Protein AF-A0A357NBY5-F1 (afdb_monomer)

Radius of gyration: 15.68 Å; Cα contacts (8 Å, |Δi|>4): 213; chains: 1; bounding box: 34×28×45 Å

Mean predicted aligned error: 6.15 Å

pLDDT: mean 88.9, std 12.58, range [49.78, 98.25]

Secondary structure (DSSP, 8-state):
----EEEEEEE-STTEEEEEEEESGGGBEEEEEEEEEE---HHHHSS----EEEEEEEE-SS-EEEEEEEEEETTEEEEEEEETTTEEEEEEEE--

Structure (mmCIF, N/CA/C/O backbone):
data_AF-A0A357NBY5-F1
#
_entry.id   AF-A0A357NBY5-F1
#
loop_
_atom_site.group_PDB
_atom_site.id
_atom_site.type_symbol
_atom_site.label_atom_id
_atom_site.label_alt_id
_atom_site.label_comp_id
_atom_site.label_asym_id
_atom_site.label_entity_id
_atom_site.label_seq_id
_atom_site.pdbx_PDB_ins_code
_atom_site.Cartn_x
_atom_site.Cartn_y
_atom_site.Cartn_z
_atom_site.occupancy
_atom_site.B_iso_or_equiv
_atom_site.auth_seq_id
_atom_site.auth_comp_id
_atom_site.auth_asym_id
_atom_site.auth_atom_id
_atom_site.pdbx_PDB_model_num
ATOM 1 N N . GLN A 1 1 ? -8.233 -11.924 21.507 1.00 66.12 1 GLN A N 1
ATOM 2 C CA . GLN A 1 1 ? -9.611 -11.649 21.043 1.00 66.12 1 GLN A CA 1
ATOM 3 C C . GLN A 1 1 ? -9.727 -12.107 19.594 1.00 66.12 1 GLN A C 1
ATOM 5 O O . GLN A 1 1 ? -8.696 -12.198 18.936 1.00 66.12 1 GLN A O 1
ATOM 10 N N . ARG A 1 2 ? -10.920 -12.487 19.127 1.00 82.94 2 ARG A N 1
ATOM 11 C CA . ARG A 1 2 ? -11.170 -12.836 17.719 1.00 82.94 2 ARG A CA 1
ATOM 12 C C . ARG A 1 2 ? -11.899 -11.667 17.070 1.00 82.94 2 ARG A C 1
ATOM 14 O O . ARG A 1 2 ? -12.825 -11.167 17.697 1.00 82.94 2 ARG A O 1
ATOM 21 N N . SER A 1 3 ? -11.489 -11.302 15.861 1.00 87.44 3 SER A N 1
ATOM 22 C CA . SER A 1 3 ? -12.165 -10.293 15.046 1.00 87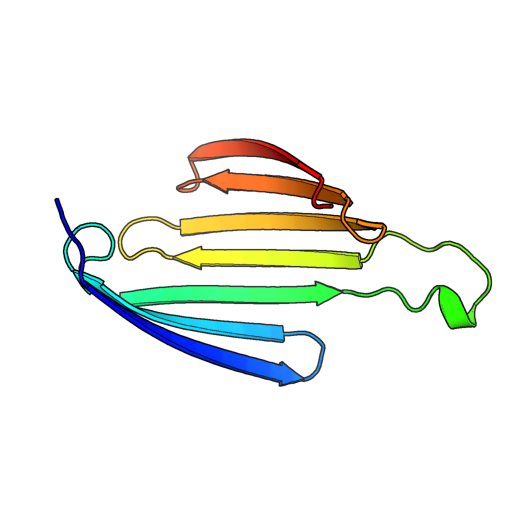.44 3 SER A CA 1
ATOM 23 C C . SER A 1 3 ? -12.781 -10.953 13.814 1.00 87.44 3 SER A C 1
ATOM 25 O O . SER A 1 3 ? -12.176 -11.864 13.238 1.00 87.44 3 SER A O 1
ATOM 27 N N . ALA A 1 4 ? -13.957 -10.499 13.407 1.00 91.75 4 ALA A N 1
ATOM 28 C CA . ALA A 1 4 ? -14.603 -10.816 12.147 1.00 91.75 4 ALA A CA 1
ATOM 29 C C . ALA A 1 4 ? -14.530 -9.605 11.211 1.00 91.75 4 ALA A C 1
ATOM 31 O O . ALA A 1 4 ? -14.680 -8.460 11.631 1.00 91.75 4 ALA A O 1
ATOM 32 N N . TYR A 1 5 ? -14.298 -9.858 9.926 1.00 93.19 5 TYR A N 1
ATOM 33 C CA . TYR A 1 5 ? -14.273 -8.812 8.912 1.00 93.19 5 TYR A CA 1
ATOM 34 C C . TYR A 1 5 ? -14.647 -9.374 7.542 1.00 93.19 5 TYR A C 1
ATOM 36 O O . TYR A 1 5 ? -14.511 -10.572 7.279 1.00 93.19 5 TYR A O 1
ATOM 44 N N . ILE A 1 6 ? -15.091 -8.493 6.652 1.00 95.62 6 ILE A N 1
ATOM 45 C CA . ILE A 1 6 ? -15.278 -8.775 5.230 1.00 95.62 6 ILE A CA 1
ATOM 46 C C . ILE A 1 6 ? -14.521 -7.734 4.414 1.00 95.62 6 ILE A C 1
ATOM 48 O O . ILE A 1 6 ? -14.526 -6.553 4.751 1.00 95.62 6 ILE A O 1
ATOM 52 N N . VAL A 1 7 ? -13.858 -8.177 3.344 1.00 95.88 7 VAL A N 1
ATOM 53 C CA . VAL A 1 7 ? -13.054 -7.319 2.465 1.00 95.88 7 VAL A CA 1
ATOM 54 C C . VAL A 1 7 ? -13.447 -7.559 1.018 1.00 95.88 7 VAL A C 1
ATOM 56 O O . VAL A 1 7 ? -13.494 -8.695 0.546 1.00 95.88 7 VAL A O 1
ATOM 59 N N . GLY A 1 8 ? -13.697 -6.467 0.305 1.00 97.44 8 GLY A N 1
ATOM 60 C CA . GLY A 1 8 ? -13.751 -6.419 -1.145 1.00 97.44 8 GLY A CA 1
ATOM 61 C C . GLY A 1 8 ? -12.438 -5.885 -1.706 1.00 97.44 8 GLY A C 1
ATOM 62 O O . GLY A 1 8 ? -11.776 -5.035 -1.113 1.00 97.44 8 GLY A O 1
ATOM 63 N N . SER A 1 9 ? -12.027 -6.389 -2.866 1.00 97.75 9 SER A N 1
ATOM 64 C CA . SER A 1 9 ? -10.841 -5.894 -3.566 1.00 97.75 9 SER A CA 1
ATOM 65 C C . SER A 1 9 ? -11.113 -5.813 -5.056 1.00 97.75 9 SER A C 1
ATOM 67 O O . SER A 1 9 ? -11.711 -6.720 -5.635 1.00 97.75 9 SER A O 1
ATOM 69 N N . LYS A 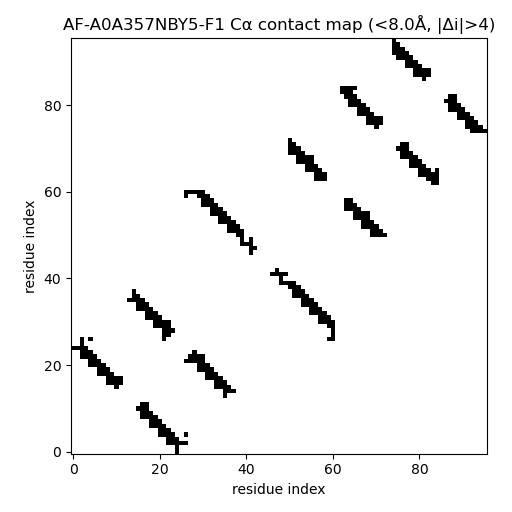1 10 ? -10.674 -4.726 -5.689 1.00 97.56 10 LYS A N 1
ATOM 70 C CA . LYS A 1 10 ? -10.883 -4.507 -7.119 1.00 97.56 10 LYS A CA 1
ATOM 71 C C . LYS A 1 10 ? -9.622 -3.971 -7.773 1.00 97.56 10 LYS A C 1
ATOM 73 O O . LYS A 1 10 ? -9.087 -2.942 -7.370 1.00 97.56 10 LYS A O 1
ATOM 78 N N . ALA A 1 11 ? -9.174 -4.671 -8.811 1.00 97.25 11 ALA A N 1
ATOM 79 C CA . ALA A 1 11 ? -8.159 -4.156 -9.713 1.00 97.25 11 ALA A CA 1
ATOM 80 C C . ALA A 1 11 ? -8.793 -3.131 -10.662 1.00 97.25 11 ALA A C 1
ATOM 82 O O . ALA A 1 11 ? -9.881 -3.347 -11.203 1.00 97.25 11 ALA A O 1
ATOM 83 N N . LEU A 1 12 ? -8.102 -2.018 -10.849 1.00 95.88 12 LEU A N 1
ATOM 84 C CA . LEU A 1 12 ? -8.455 -0.931 -11.746 1.00 95.88 12 LEU A CA 1
ATOM 85 C C . LEU A 1 12 ? -7.371 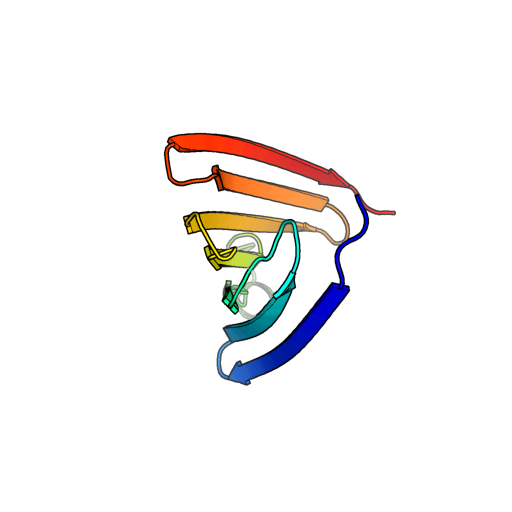-0.807 -12.835 1.00 95.88 12 LEU A C 1
ATOM 87 O O . LEU A 1 12 ? -6.285 -1.385 -12.707 1.00 95.88 12 LEU A O 1
ATOM 91 N N . PRO A 1 13 ? -7.637 -0.073 -13.928 1.00 93.56 13 PRO A N 1
ATOM 92 C CA . PRO A 1 13 ? -6.617 0.223 -14.929 1.00 93.56 13 PRO A CA 1
ATOM 93 C C . PRO A 1 13 ? -5.374 0.902 -14.330 1.00 93.56 13 PRO A C 1
ATOM 95 O O . PRO A 1 13 ? -5.413 1.463 -13.236 1.00 93.56 13 PRO A O 1
ATOM 98 N N . LEU A 1 14 ? -4.272 0.892 -15.089 1.00 89.31 14 LEU A N 1
ATOM 99 C CA . LEU A 1 14 ? -3.016 1.575 -14.737 1.00 89.31 14 LEU A CA 1
ATOM 100 C C . LEU A 1 14 ? -2.351 1.066 -13.443 1.00 89.31 14 LEU A C 1
ATOM 102 O O . LEU A 1 14 ? -1.684 1.827 -12.743 1.00 89.31 14 LEU A O 1
ATOM 106 N N . GLY A 1 15 ? -2.529 -0.221 -13.129 1.00 90.06 15 GLY A N 1
ATOM 107 C CA . GLY A 1 15 ? -1.859 -0.867 -11.996 1.00 90.06 15 GLY A CA 1
ATOM 108 C C . GLY A 1 15 ? -2.387 -0.436 -10.627 1.00 90.06 15 GLY A C 1
ATOM 109 O O . GLY A 1 15 ? -1.704 -0.649 -9.628 1.00 90.06 15 GLY A O 1
ATOM 110 N N . VAL A 1 16 ? -3.574 0.175 -10.573 1.00 96.50 16 VAL A N 1
ATOM 111 C CA . VAL A 1 16 ? -4.226 0.562 -9.319 1.00 96.50 16 VAL A CA 1
ATOM 112 C C . VAL A 1 16 ? -5.056 -0.602 -8.784 1.00 96.50 16 VAL A C 1
ATOM 114 O O . VAL A 1 16 ? -5.759 -1.279 -9.534 1.00 96.50 16 VAL A O 1
ATOM 117 N N . ARG A 1 17 ? -5.022 -0.823 -7.474 1.00 98.00 17 ARG A N 1
ATOM 118 C CA . ARG A 1 17 ? -5.912 -1.744 -6.770 1.00 98.00 17 ARG A CA 1
ATOM 119 C C . ARG A 1 17 ? -6.491 -1.044 -5.556 1.00 98.00 17 ARG A C 1
ATOM 121 O O . ARG A 1 17 ? -5.782 -0.334 -4.859 1.00 98.00 17 ARG A O 1
ATOM 128 N N . VAL A 1 18 ? -7.781 -1.240 -5.326 1.00 97.81 18 VAL A N 1
ATOM 129 C CA . VAL A 1 18 ? -8.469 -0.721 -4.145 1.00 97.81 18 VAL A CA 1
ATOM 130 C C . VAL A 1 18 ? -8.979 -1.872 -3.297 1.00 97.81 18 VAL A C 1
ATOM 132 O O . VAL A 1 18 ? -9.433 -2.894 -3.823 1.00 97.81 18 VAL A O 1
ATOM 135 N N . HIS A 1 19 ? -8.920 -1.673 -1.992 1.00 97.69 19 HIS A N 1
ATOM 136 C CA . HIS A 1 19 ? -9.377 -2.573 -0.952 1.00 97.69 19 HIS A CA 1
ATOM 137 C C . HIS A 1 19 ? -10.310 -1.786 -0.043 1.00 97.69 19 HIS A C 1
ATOM 139 O O . HIS A 1 19 ? -10.026 -0.644 0.311 1.00 97.69 19 HIS A O 1
ATOM 145 N N . TYR A 1 20 ? -11.430 -2.385 0.320 1.00 96.38 20 TYR A N 1
ATOM 146 C CA . TYR A 1 20 ? -12.360 -1.812 1.280 1.00 96.38 20 TYR A CA 1
ATOM 147 C C . TYR A 1 20 ? -12.927 -2.945 2.115 1.00 96.38 20 TYR A C 1
ATOM 149 O O . TYR A 1 20 ? -13.209 -4.028 1.599 1.00 96.38 20 TYR A O 1
ATOM 157 N N . GLY A 1 21 ? -13.083 -2.708 3.402 1.00 95.19 21 GLY A N 1
ATOM 158 C CA . GLY A 1 21 ? -13.576 -3.693 4.333 1.00 95.19 21 GLY A CA 1
ATOM 159 C C . GLY A 1 21 ? -14.341 -3.057 5.472 1.00 95.19 21 GLY A C 1
ATOM 160 O O . GLY A 1 21 ? -14.308 -1.846 5.687 1.00 95.19 21 GLY A O 1
ATOM 161 N N . LEU A 1 22 ? -15.066 -3.913 6.171 1.00 94.94 22 LEU A N 1
ATOM 162 C CA . LEU A 1 22 ? -15.692 -3.587 7.437 1.00 94.94 22 LEU A CA 1
ATOM 163 C C . LEU A 1 22 ? -15.472 -4.746 8.403 1.00 94.94 22 LEU A C 1
ATOM 165 O O . LEU A 1 22 ? -15.459 -5.911 7.983 1.00 94.94 22 LEU A O 1
ATOM 169 N N . GLY A 1 23 ? -15.283 -4.438 9.677 1.00 91.94 23 GLY A N 1
ATOM 170 C CA . GLY A 1 23 ? -15.020 -5.448 10.689 1.00 91.94 23 GLY A CA 1
ATOM 171 C C . GLY A 1 23 ? -15.335 -4.988 12.101 1.00 91.94 23 GLY A C 1
ATOM 172 O O . GLY A 1 23 ? -15.919 -3.928 12.319 1.00 91.94 23 GLY A O 1
ATOM 173 N N . ASP A 1 24 ? -14.972 -5.843 13.049 1.00 88.81 24 ASP A N 1
ATOM 174 C CA . ASP A 1 24 ? -15.038 -5.581 14.481 1.00 88.81 24 ASP A CA 1
ATOM 175 C C . ASP A 1 24 ? -13.645 -5.703 15.135 1.00 88.81 24 ASP A C 1
ATOM 177 O O . ASP A 1 24 ? -12.628 -6.027 14.499 1.00 88.81 24 ASP A O 1
ATOM 181 N N . GLY A 1 25 ? -13.589 -5.440 16.441 1.00 85.25 25 GLY A N 1
ATOM 182 C CA . GLY A 1 25 ? -12.391 -5.634 17.251 1.00 85.25 25 GLY A CA 1
ATOM 183 C C . GLY A 1 25 ? -11.257 -4.700 16.836 1.00 85.25 25 GLY A C 1
ATOM 184 O O . GLY A 1 25 ? -11.291 -3.519 17.137 1.00 85.25 25 GLY A O 1
ATOM 185 N N . ARG A 1 26 ? -10.232 -5.243 16.168 1.00 79.31 26 ARG A N 1
ATOM 186 C CA . ARG A 1 26 ? -9.100 -4.452 15.643 1.00 79.31 26 ARG A CA 1
ATOM 187 C C . ARG A 1 26 ? -9.493 -3.579 14.444 1.00 79.31 26 ARG A C 1
ATOM 189 O O . ARG A 1 26 ? -8.793 -2.625 14.154 1.00 79.31 26 ARG A O 1
ATOM 196 N N . TYR A 1 27 ? -10.553 -3.945 13.733 1.00 77.75 27 TYR A N 1
ATOM 197 C CA . TYR A 1 27 ? -11.005 -3.261 12.523 1.00 77.75 27 TYR A CA 1
ATOM 198 C C . TYR A 1 27 ? -12.371 -2.614 12.756 1.00 77.75 27 TYR A C 1
ATOM 200 O O . TYR A 1 27 ? -13.233 -2.705 11.885 1.00 77.75 27 TYR A O 1
ATOM 208 N N . ASP A 1 28 ? -12.601 -2.082 13.962 1.00 82.31 28 ASP A N 1
ATOM 209 C CA . ASP A 1 28 ? -13.905 -1.594 14.416 1.00 82.31 28 ASP A CA 1
ATOM 210 C C . ASP A 1 28 ? -14.418 -0.463 13.514 1.00 82.31 28 ASP A C 1
ATOM 212 O O . ASP A 1 28 ? -14.016 0.693 13.622 1.00 82.31 28 ASP A O 1
ATOM 216 N N . GLY A 1 29 ? -15.292 -0.819 12.570 1.00 87.69 29 GLY A N 1
ATOM 217 C CA . GLY A 1 29 ? -15.798 0.095 11.555 1.00 87.69 29 GLY A CA 1
ATOM 218 C C . GLY A 1 29 ? -15.294 -0.221 10.151 1.00 87.69 29 GLY A C 1
ATOM 219 O O . GLY A 1 29 ? -15.262 -1.377 9.725 1.00 87.69 29 GLY A O 1
ATOM 220 N N . VAL A 1 30 ? -15.018 0.832 9.378 1.00 92.44 30 VAL A N 1
ATOM 221 C CA . VAL A 1 30 ? -14.615 0.729 7.970 1.00 92.44 30 VAL A CA 1
ATOM 222 C C . VAL A 1 30 ? -13.113 0.891 7.836 1.00 92.44 30 VAL A C 1
ATOM 224 O O . VAL A 1 30 ? -12.522 1.793 8.418 1.00 92.44 30 VAL A O 1
ATOM 227 N N . PHE A 1 31 ? -12.515 0.063 6.995 1.00 94.88 31 PHE A N 1
ATOM 228 C CA . PHE A 1 31 ? -11.103 0.144 6.662 1.00 94.88 31 PHE A CA 1
ATOM 229 C C . PHE A 1 31 ? -10.907 -0.019 5.161 1.00 94.88 31 PHE A C 1
ATOM 231 O O . PHE A 1 31 ? -11.792 -0.474 4.43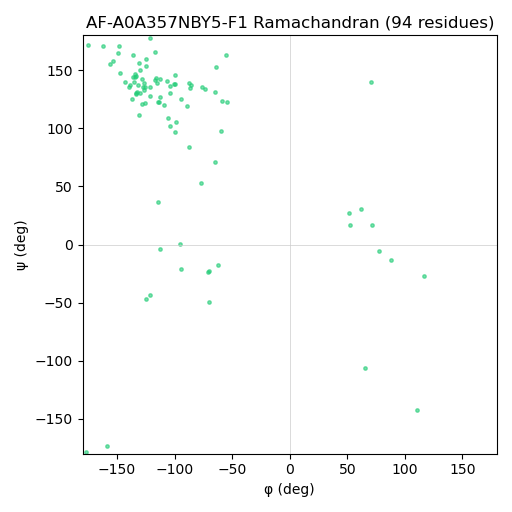0 1.00 94.88 31 PHE A O 1
ATOM 238 N N . GLY A 1 32 ? -9.744 0.362 4.662 1.00 96.69 32 GLY A N 1
ATOM 239 C CA . GLY A 1 32 ? -9.461 0.254 3.247 1.00 96.69 32 GLY A CA 1
ATOM 240 C C . GLY A 1 32 ? -8.042 0.631 2.896 1.00 96.69 32 GLY A C 1
ATOM 241 O O . GLY A 1 32 ? -7.275 1.132 3.711 1.00 96.69 32 GLY A O 1
ATOM 242 N N . GLY A 1 33 ? -7.704 0.387 1.642 1.00 97.25 33 GLY A N 1
ATOM 243 C CA . GLY A 1 33 ? -6.390 0.690 1.121 1.00 97.25 33 GLY A CA 1
ATOM 244 C C . GLY A 1 33 ? -6.409 0.882 -0.379 1.00 97.25 33 GLY A C 1
ATOM 245 O O . GLY A 1 33 ? -7.273 0.371 -1.095 1.00 97.25 33 GLY A O 1
ATOM 246 N N . ILE A 1 34 ? -5.435 1.634 -0.862 1.00 97.88 34 ILE A N 1
ATOM 247 C CA . ILE A 1 34 ? -5.158 1.787 -2.278 1.00 97.88 34 ILE A CA 1
ATOM 248 C C . ILE A 1 34 ? -3.696 1.457 -2.532 1.00 97.88 34 ILE A C 1
ATOM 250 O O . ILE A 1 34 ? -2.791 1.932 -1.849 1.00 97.88 34 ILE A O 1
ATOM 254 N N . GLU A 1 35 ? -3.480 0.652 -3.560 1.00 97.75 35 GLU A N 1
ATOM 255 C CA . GLU A 1 35 ? -2.165 0.309 -4.063 1.00 97.75 35 GLU A CA 1
ATOM 256 C C . GLU A 1 35 ? -2.028 0.814 -5.496 1.00 97.75 35 GLU A C 1
ATOM 258 O O . GLU A 1 35 ? -2.961 0.713 -6.297 1.00 97.75 35 GLU A O 1
ATOM 263 N N . LYS A 1 36 ? -0.847 1.314 -5.852 1.00 96.44 36 LYS A N 1
ATOM 264 C CA . LYS A 1 36 ? -0.491 1.630 -7.235 1.00 96.44 36 LYS A CA 1
ATOM 265 C C . LYS A 1 36 ? 0.859 1.030 -7.570 1.00 96.44 36 LYS A C 1
ATOM 267 O O . LYS A 1 36 ? 1.885 1.509 -7.088 1.00 96.44 36 LYS A O 1
ATOM 272 N N . THR A 1 37 ? 0.863 0.025 -8.436 1.00 94.44 37 THR A N 1
ATOM 273 C CA . THR A 1 37 ? 2.092 -0.583 -8.942 1.00 94.44 37 THR A CA 1
ATOM 274 C C . THR A 1 37 ? 2.563 0.132 -10.202 1.00 94.44 37 THR A C 1
ATOM 276 O O . THR A 1 37 ? 1.892 0.150 -11.233 1.00 94.44 37 THR A O 1
ATOM 279 N N . ILE A 1 38 ? 3.760 0.693 -10.116 1.00 91.88 38 ILE A N 1
ATOM 280 C CA . ILE A 1 38 ? 4.521 1.278 -11.208 1.00 91.88 38 ILE A CA 1
ATOM 281 C C . ILE A 1 38 ? 5.532 0.221 -11.639 1.00 91.88 38 ILE A C 1
ATOM 283 O O . ILE A 1 38 ? 6.506 -0.047 -10.933 1.00 91.88 38 ILE A O 1
ATOM 287 N N . ASN A 1 39 ? 5.271 -0.409 -12.782 1.00 84.56 39 ASN A N 1
ATOM 288 C CA . ASN A 1 39 ? 6.188 -1.365 -13.384 1.00 84.56 39 ASN A CA 1
ATOM 289 C C . ASN A 1 39 ? 6.895 -0.693 -14.570 1.00 84.56 39 ASN A C 1
ATOM 291 O O . ASN A 1 39 ? 6.264 -0.509 -15.616 1.00 84.56 39 ASN A O 1
ATOM 295 N N . PRO A 1 40 ? 8.151 -0.255 -14.415 1.00 71.31 40 PRO A N 1
ATOM 296 C CA . PRO A 1 40 ? 8.886 0.333 -15.521 1.00 71.31 40 PRO A CA 1
ATOM 297 C C . PRO A 1 40 ? 9.119 -0.723 -16.609 1.00 71.31 40 PRO A C 1
ATOM 299 O O . PRO A 1 40 ? 9.548 -1.847 -16.350 1.00 71.31 40 PRO A O 1
ATOM 302 N N . LEU A 1 41 ? 8.814 -0.365 -17.855 1.00 62.72 41 LEU A N 1
ATOM 303 C CA . LEU A 1 41 ? 8.945 -1.232 -19.028 1.00 62.72 41 LEU A CA 1
ATOM 304 C C . LEU A 1 41 ? 10.415 -1.355 -19.478 1.00 62.72 41 LEU A C 1
ATOM 306 O O . LEU A 1 41 ? 10.726 -1.138 -20.644 1.00 62.72 41 LEU A O 1
ATOM 310 N N . GLY A 1 42 ? 11.331 -1.720 -18.576 1.00 53.38 42 GLY A N 1
ATOM 311 C CA . GLY A 1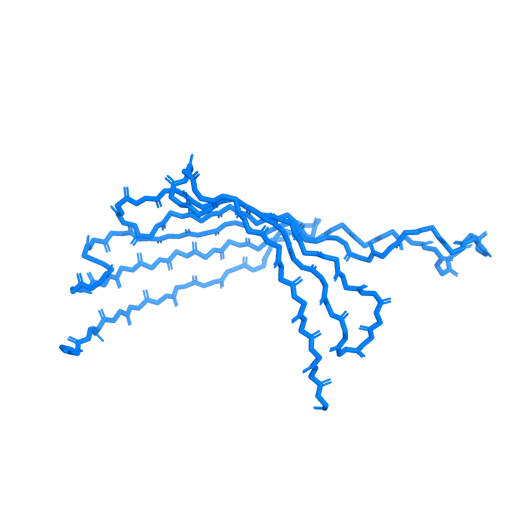 42 ? 12.749 -1.940 -18.910 1.00 53.38 42 GLY A CA 1
ATOM 312 C C . G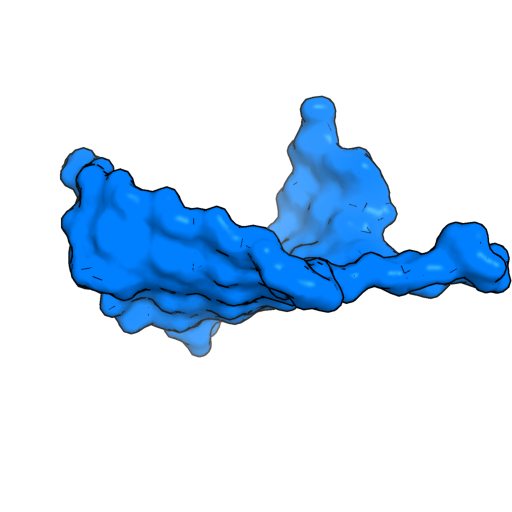LY A 1 42 ? 12.977 -3.084 -19.912 1.00 53.38 42 GLY A C 1
ATOM 313 O O . GLY A 1 42 ? 14.005 -3.142 -20.576 1.00 53.38 42 GLY A O 1
ATOM 314 N N . VAL A 1 43 ? 11.984 -3.963 -20.097 1.00 49.78 43 VAL A N 1
ATOM 315 C CA . VAL A 1 43 ? 12.039 -5.089 -21.049 1.00 49.78 43 VAL A CA 1
ATOM 316 C C . VAL A 1 43 ? 11.996 -4.628 -22.517 1.00 49.78 43 VAL A C 1
ATOM 318 O O . VAL A 1 43 ? 12.462 -5.354 -23.389 1.00 49.78 43 VAL A O 1
ATOM 321 N N . LEU A 1 44 ? 11.477 -3.428 -22.814 1.00 51.34 44 LEU A N 1
ATOM 322 C CA . LEU A 1 44 ? 11.383 -2.912 -24.191 1.00 51.34 44 LEU A CA 1
ATOM 323 C C . LEU A 1 44 ? 12.562 -2.017 -24.598 1.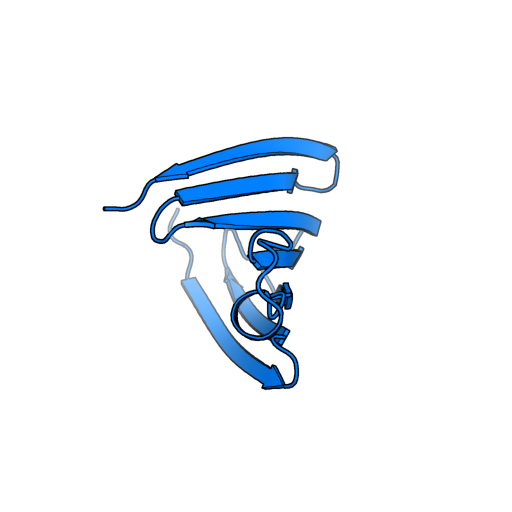00 51.34 44 LEU A C 1
ATOM 325 O O . LEU A 1 44 ? 12.793 -1.844 -25.791 1.00 51.34 44 LEU A O 1
ATOM 329 N N . THR A 1 45 ? 13.295 -1.441 -23.639 1.00 55.12 45 THR A N 1
ATOM 330 C CA . THR A 1 45 ? 14.309 -0.403 -23.909 1.00 55.12 45 THR A CA 1
ATOM 331 C C . THR A 1 45 ? 15.748 -0.835 -23.637 1.00 55.12 45 THR A C 1
ATOM 333 O O . THR A 1 45 ? 16.657 -0.067 -23.922 1.00 55.12 45 THR A O 1
ATOM 336 N N . GLY A 1 46 ? 15.983 -2.048 -23.122 1.00 51.78 46 GLY A N 1
ATOM 337 C CA . GLY A 1 46 ? 17.334 -2.605 -22.950 1.00 51.78 46 GLY A CA 1
ATOM 338 C C . GLY A 1 46 ? 18.131 -2.065 -21.755 1.00 51.78 46 GLY A C 1
ATOM 339 O O . GLY A 1 46 ? 19.186 -2.614 -21.450 1.00 51.78 46 GLY A O 1
ATOM 340 N N . ASP A 1 47 ? 17.609 -1.068 -21.039 1.00 56.62 47 ASP A N 1
ATOM 341 C CA . ASP A 1 47 ? 18.183 -0.547 -19.799 1.00 56.62 47 ASP A CA 1
ATOM 342 C C . ASP A 1 47 ? 17.383 -1.052 -18.591 1.00 56.62 47 ASP A C 1
ATOM 344 O O . ASP A 1 47 ? 16.154 -0.947 -18.554 1.00 56.62 47 ASP A O 1
ATOM 348 N N . ASN A 1 48 ? 18.090 -1.587 -17.588 1.00 53.91 48 ASN A N 1
ATOM 349 C CA . ASN A 1 48 ? 17.556 -2.029 -16.291 1.00 53.91 48 ASN A CA 1
ATOM 350 C C . ASN A 1 48 ? 17.011 -0.829 -15.490 1.00 53.91 48 ASN A C 1
ATOM 352 O O . ASN A 1 48 ? 17.599 -0.369 -14.511 1.00 53.91 48 ASN A O 1
ATOM 356 N N . ALA A 1 49 ? 15.890 -0.277 -15.934 1.00 63.69 49 ALA A N 1
ATOM 357 C CA . ALA A 1 49 ? 15.321 0.945 -15.405 1.00 63.69 49 ALA A CA 1
ATOM 358 C C . ALA A 1 49 ? 14.402 0.634 -14.216 1.00 63.69 49 ALA A C 1
ATOM 360 O O . ALA A 1 49 ? 13.196 0.566 -14.376 1.00 63.69 49 ALA A O 1
ATOM 361 N N . PHE A 1 50 ? 14.984 0.490 -13.023 1.00 74.25 50 PHE A N 1
ATOM 362 C CA . PHE A 1 50 ? 14.303 0.512 -11.716 1.00 74.25 50 PHE A CA 1
ATOM 363 C C . PHE A 1 50 ? 13.387 -0.699 -11.372 1.00 74.25 50 PHE A C 1
ATOM 365 O O . PHE A 1 50 ? 12.649 -1.199 -12.214 1.00 74.25 50 PHE A O 1
ATOM 372 N N . PRO A 1 51 ? 13.389 -1.204 -10.122 1.00 86.19 51 PRO A N 1
ATOM 373 C CA . PRO A 1 51 ? 12.470 -2.263 -9.693 1.00 86.19 51 PRO A CA 1
ATOM 374 C C . PRO A 1 51 ? 10.996 -1.840 -9.732 1.00 86.19 51 PRO A C 1
ATOM 376 O O . PRO A 1 51 ? 10.662 -0.673 -9.504 1.00 86.19 51 PRO A O 1
ATOM 379 N N . ALA A 1 52 ? 10.089 -2.806 -9.919 1.00 89.19 52 ALA A N 1
ATOM 380 C CA . ALA A 1 52 ? 8.658 -2.534 -9.821 1.00 89.19 52 ALA A CA 1
ATOM 381 C C . ALA A 1 52 ? 8.328 -1.990 -8.425 1.00 89.19 52 ALA A C 1
ATOM 383 O O . ALA A 1 52 ? 8.626 -2.621 -7.407 1.00 89.19 52 ALA A O 1
ATOM 384 N N . THR A 1 53 ? 7.714 -0.811 -8.388 1.00 93.56 53 THR A N 1
ATOM 385 C CA . THR A 1 53 ? 7.432 -0.076 -7.153 1.00 93.56 53 THR A CA 1
ATOM 386 C C . THR A 1 53 ? 5.940 -0.025 -6.920 1.00 93.56 53 THR A C 1
ATOM 388 O O . THR A 1 53 ? 5.197 0.403 -7.794 1.00 93.56 53 THR A O 1
ATOM 391 N N . THR A 1 54 ? 5.483 -0.437 -5.745 1.00 96.25 54 THR A N 1
ATOM 392 C CA . THR A 1 54 ? 4.084 -0.293 -5.340 1.00 96.25 54 THR A CA 1
ATOM 393 C C . THR A 1 54 ? 3.984 0.757 -4.253 1.00 96.25 54 THR A C 1
ATOM 395 O O . THR A 1 54 ? 4.604 0.605 -3.207 1.00 96.25 54 THR A O 1
ATOM 398 N N . LEU A 1 55 ? 3.225 1.817 -4.512 1.00 97.69 55 LEU A N 1
ATOM 399 C CA . LEU A 1 55 ? 2.832 2.789 -3.496 1.00 97.69 55 LEU A CA 1
ATOM 400 C C . LEU A 1 55 ? 1.572 2.282 -2.805 1.00 97.69 55 LEU A C 1
ATOM 402 O O . LEU A 1 55 ? 0.679 1.780 -3.487 1.00 97.69 55 LEU A O 1
ATOM 406 N N . ILE A 1 56 ? 1.519 2.401 -1.486 1.00 98.25 56 ILE A N 1
ATOM 407 C CA . ILE A 1 56 ? 0.471 1.841 -0.637 1.00 98.25 56 ILE A CA 1
ATOM 408 C C . ILE A 1 56 ? 0.013 2.941 0.318 1.00 98.25 56 ILE A C 1
ATOM 410 O O . ILE A 1 56 ? 0.841 3.610 0.936 1.00 98.25 56 ILE A O 1
ATOM 414 N N . ALA A 1 57 ? -1.295 3.131 0.428 1.00 97.94 57 ALA A N 1
ATOM 415 C CA . ALA A 1 57 ? -1.909 3.947 1.464 1.00 97.94 57 ALA A CA 1
ATOM 416 C C . ALA A 1 57 ? -3.090 3.177 2.048 1.00 97.94 57 ALA A C 1
ATOM 418 O O . ALA A 1 57 ? -3.924 2.672 1.297 1.00 97.94 57 ALA A O 1
ATOM 419 N N . GLU A 1 58 ? -3.151 3.085 3.368 1.00 96.44 58 GLU A N 1
ATOM 420 C CA . GLU A 1 58 ? -4.125 2.289 4.107 1.00 96.44 58 GLU A CA 1
ATOM 421 C C . GLU A 1 58 ? -4.701 3.107 5.262 1.00 96.44 58 GLU A C 1
ATOM 423 O O . GLU A 1 58 ? -4.023 3.942 5.858 1.00 96.44 58 GLU A O 1
ATOM 428 N N . TYR A 1 59 ? -5.965 2.851 5.563 1.00 94.00 59 TYR A N 1
ATOM 429 C CA . TYR A 1 59 ? -6.662 3.323 6.747 1.00 94.00 59 TYR A CA 1
ATOM 430 C C . TYR A 1 59 ? -7.308 2.107 7.396 1.00 94.00 59 TYR A C 1
ATOM 432 O O . TYR A 1 59 ? -8.083 1.413 6.733 1.00 94.00 59 TYR A O 1
ATOM 440 N N . ASP A 1 60 ? -6.971 1.815 8.646 1.00 88.56 60 ASP A N 1
ATOM 441 C CA . ASP A 1 60 ? -7.392 0.579 9.317 1.00 88.56 60 ASP A CA 1
ATOM 442 C C . ASP A 1 60 ? -8.663 0.717 10.170 1.00 88.56 60 ASP A C 1
ATOM 444 O O . ASP A 1 60 ? -9.140 -0.278 10.717 1.00 88.56 60 ASP A O 1
ATOM 448 N N . GLY A 1 61 ? -9.246 1.917 10.199 1.00 87.38 61 GLY A N 1
ATOM 449 C CA . GLY A 1 61 ? -10.399 2.276 11.027 1.00 87.38 61 GLY A CA 1
ATOM 450 C C . GLY A 1 61 ? -10.061 3.363 12.042 1.00 87.38 61 GLY A C 1
ATOM 451 O O . GLY A 1 61 ? -10.919 4.193 12.340 1.00 87.38 61 GLY A O 1
ATOM 452 N N . ASP A 1 62 ? -8.797 3.458 12.447 1.00 89.06 62 ASP A N 1
ATOM 453 C CA . ASP A 1 62 ? -8.331 4.425 13.441 1.00 89.06 62 ASP A CA 1
ATOM 454 C C . ASP A 1 62 ? -7.176 5.271 12.901 1.00 89.06 62 ASP A C 1
ATOM 456 O O . ASP A 1 62 ? -7.207 6.504 12.978 1.00 89.06 62 ASP A O 1
ATOM 460 N N . ASP A 1 63 ? -6.193 4.624 12.280 1.00 91.94 63 ASP A N 1
ATOM 461 C CA . ASP A 1 63 ? -4.931 5.237 11.908 1.00 91.94 63 ASP A CA 1
ATOM 462 C C . ASP A 1 63 ? -4.632 5.089 10.405 1.00 91.94 63 ASP A C 1
ATOM 464 O O . ASP A 1 63 ? -5.096 4.187 9.697 1.00 91.94 63 ASP A O 1
ATOM 468 N N . PHE A 1 64 ? -3.847 6.038 9.888 1.00 94.88 64 PHE A N 1
ATOM 469 C CA . PHE A 1 64 ? -3.393 6.041 8.500 1.00 94.88 64 PHE A CA 1
ATOM 470 C C . PHE A 1 64 ? -1.973 5.501 8.387 1.00 94.88 64 PHE A C 1
ATOM 472 O O . PHE A 1 64 ? -1.070 5.890 9.126 1.00 94.88 64 PHE A O 1
ATOM 479 N N . ASN A 1 65 ? -1.762 4.690 7.359 1.00 95.62 65 ASN A N 1
ATOM 480 C CA . ASN A 1 65 ? -0.498 4.059 7.032 1.00 95.62 65 ASN A CA 1
ATOM 481 C C . ASN A 1 65 ? -0.137 4.387 5.582 1.00 95.62 65 ASN A C 1
ATOM 483 O O . ASN A 1 65 ? -0.985 4.324 4.691 1.00 95.62 65 ASN A O 1
ATOM 487 N N . VAL A 1 66 ? 1.120 4.741 5.318 1.00 97.81 66 VAL A N 1
ATOM 488 C CA . VAL A 1 66 ? 1.614 4.930 3.944 1.00 97.81 66 VAL A CA 1
ATOM 489 C C . VAL A 1 66 ? 2.952 4.249 3.773 1.00 97.81 66 VAL A C 1
ATOM 491 O O . VAL A 1 66 ? 3.786 4.256 4.674 1.00 97.81 66 VAL A O 1
ATOM 494 N N . GLY A 1 67 ? 3.189 3.691 2.595 1.00 97.69 67 GLY A N 1
ATOM 495 C CA . GLY A 1 67 ? 4.445 3.028 2.309 1.00 97.69 67 GLY A CA 1
ATOM 496 C C . GLY A 1 67 ? 4.707 2.841 0.829 1.00 97.69 67 GLY A C 1
ATOM 497 O O . GLY A 1 67 ? 3.857 3.058 -0.036 1.00 97.69 67 GLY A O 1
ATOM 498 N N . ALA A 1 68 ? 5.926 2.418 0.543 1.00 97.38 68 ALA A N 1
ATOM 499 C CA . ALA A 1 68 ? 6.366 1.999 -0.768 1.00 97.38 68 ALA A CA 1
ATOM 500 C C . ALA A 1 68 ? 7.022 0.624 -0.660 1.00 97.38 68 ALA A C 1
ATOM 502 O O . ALA A 1 68 ? 7.738 0.332 0.295 1.00 97.38 68 ALA A O 1
ATOM 503 N N . ARG A 1 69 ? 6.797 -0.212 -1.670 1.00 96.31 69 ARG A N 1
ATOM 504 C CA . ARG A 1 69 ? 7.378 -1.547 -1.787 1.00 96.31 69 ARG A CA 1
ATOM 505 C C . ARG A 1 69 ? 8.096 -1.695 -3.118 1.00 96.31 69 ARG A C 1
ATOM 507 O O . ARG A 1 69 ? 7.469 -1.596 -4.170 1.00 96.31 69 ARG A O 1
ATOM 514 N N . LEU A 1 70 ? 9.383 -2.011 -3.069 1.00 94.69 70 LEU A N 1
ATOM 515 C CA . LEU A 1 70 ? 10.202 -2.372 -4.220 1.00 94.69 70 LEU A CA 1
ATOM 516 C C . LEU A 1 70 ? 10.230 -3.892 -4.370 1.00 94.69 70 LEU A C 1
ATOM 518 O O . LEU A 1 70 ? 10.598 -4.606 -3.440 1.00 94.69 70 LEU A O 1
ATOM 522 N N . SER A 1 71 ? 9.868 -4.392 -5.549 1.00 92.06 71 SER A N 1
ATOM 523 C CA . SER A 1 71 ? 10.026 -5.803 -5.919 1.00 92.06 71 SER A CA 1
ATOM 524 C C . SER A 1 71 ? 11.277 -5.944 -6.778 1.00 92.06 71 SER A C 1
ATOM 526 O O . SER A 1 71 ? 11.236 -5.659 -7.973 1.00 92.06 71 SER A O 1
ATOM 528 N N . LEU A 1 72 ? 12.394 -6.326 -6.152 1.00 87.50 72 LEU A N 1
ATOM 529 C CA . LEU A 1 72 ? 13.711 -6.364 -6.800 1.00 87.50 72 LEU A CA 1
ATOM 530 C C . LEU A 1 72 ? 13.792 -7.492 -7.829 1.00 87.50 72 LEU A C 1
ATOM 532 O O . LEU A 1 72 ? 14.186 -7.281 -8.971 1.00 87.50 72 LEU A O 1
ATOM 536 N N . VAL A 1 73 ? 13.391 -8.686 -7.403 1.00 83.44 73 VAL A N 1
ATOM 537 C CA . VAL A 1 73 ? 13.278 -9.903 -8.211 1.00 83.44 73 VAL A CA 1
ATOM 538 C C . VAL A 1 73 ? 12.123 -10.740 -7.663 1.00 83.44 73 VAL A C 1
ATOM 540 O O . VAL A 1 73 ? 11.582 -10.442 -6.594 1.00 83.44 73 VAL A O 1
ATOM 543 N N . SER A 1 74 ? 11.738 -11.804 -8.372 1.00 83.56 74 SER A N 1
ATOM 544 C CA . SER A 1 74 ? 10.727 -12.735 -7.863 1.00 83.56 74 SER A CA 1
ATOM 545 C C . SER A 1 74 ? 11.128 -13.250 -6.479 1.00 83.56 74 SER A C 1
ATOM 547 O O . SER A 1 74 ? 12.212 -13.800 -6.303 1.00 83.56 74 SER A O 1
ATOM 549 N N . GLY A 1 75 ? 10.257 -13.034 -5.496 1.00 87.12 75 GLY A N 1
ATOM 550 C CA . GLY A 1 75 ? 10.463 -13.471 -4.119 1.00 87.12 75 GLY A CA 1
ATOM 551 C C . GLY A 1 75 ? 11.212 -12.492 -3.211 1.00 87.12 75 GLY A C 1
ATOM 552 O O . GLY A 1 75 ? 11.118 -12.674 -2.003 1.00 87.12 75 GLY A O 1
ATOM 553 N N . VAL A 1 76 ? 11.874 -11.443 -3.723 1.00 92.62 76 VAL A N 1
ATOM 554 C CA . VAL A 1 76 ? 12.646 -10.481 -2.904 1.00 92.62 76 VAL A CA 1
ATOM 555 C C . VAL A 1 76 ? 12.021 -9.091 -2.942 1.00 92.62 76 VAL A C 1
ATOM 557 O O . VAL A 1 76 ? 11.880 -8.487 -4.011 1.00 92.62 76 VAL A O 1
ATOM 560 N N . LYS A 1 77 ? 11.681 -8.561 -1.765 1.00 95.31 77 LYS A N 1
ATOM 561 C CA . LYS A 1 77 ? 11.031 -7.255 -1.620 1.00 95.31 77 LYS A CA 1
ATOM 562 C C . LYS A 1 77 ? 11.692 -6.420 -0.525 1.00 95.31 77 LYS A C 1
ATOM 564 O O . LYS A 1 77 ? 12.103 -6.955 0.501 1.00 95.31 77 LYS A O 1
ATOM 569 N N . ILE A 1 78 ? 11.743 -5.112 -0.749 1.00 96.31 78 ILE A N 1
ATOM 570 C CA . ILE A 1 78 ? 12.044 -4.095 0.266 1.00 96.31 78 ILE A CA 1
ATOM 571 C C . ILE A 1 78 ? 10.790 -3.246 0.435 1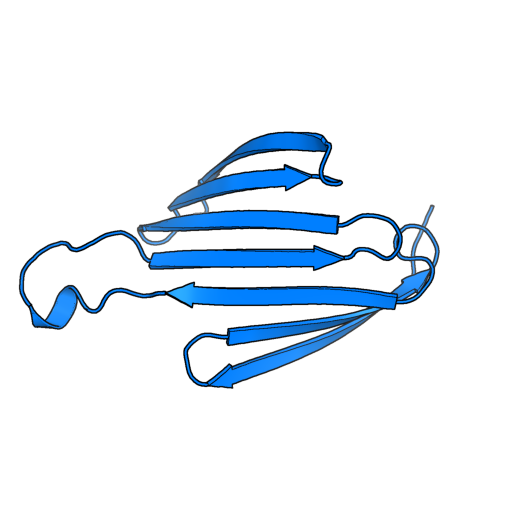.00 96.31 78 ILE A C 1
ATOM 573 O O . ILE A 1 78 ? 10.154 -2.898 -0.560 1.00 96.31 78 ILE A O 1
ATOM 577 N N . ASP A 1 79 ? 10.449 -2.892 1.663 1.00 96.50 79 ASP A N 1
ATOM 578 C CA . ASP A 1 79 ? 9.376 -1.957 1.973 1.00 96.50 79 ASP A CA 1
ATOM 579 C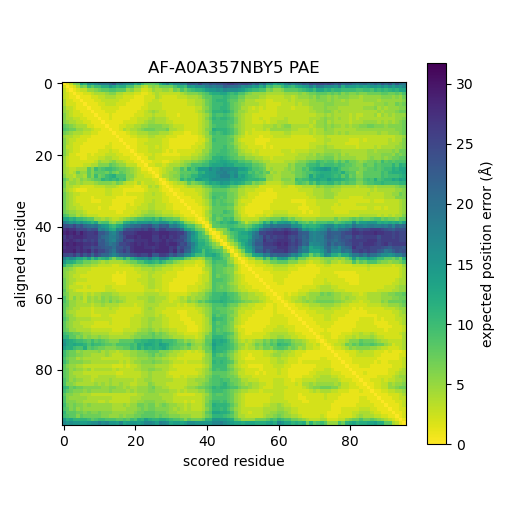 C . ASP A 1 79 ? 9.859 -0.878 2.938 1.00 96.50 79 ASP A C 1
ATOM 581 O O . ASP A 1 79 ? 10.789 -1.073 3.714 1.00 96.50 79 ASP A O 1
ATOM 585 N N . ALA A 1 80 ? 9.269 0.301 2.828 1.00 97.94 80 ALA A N 1
ATOM 586 C CA . ALA A 1 80 ? 9.480 1.391 3.761 1.00 97.94 80 ALA A CA 1
ATOM 587 C C . ALA A 1 80 ? 8.198 2.202 3.866 1.00 97.94 80 ALA A C 1
ATOM 589 O O . ALA A 1 80 ? 7.469 2.343 2.880 1.00 97.94 80 ALA A O 1
ATOM 590 N N . GLY A 1 81 ? 7.932 2.761 5.036 1.00 97.81 81 GLY A N 1
ATOM 591 C CA . GLY A 1 81 ? 6.709 3.513 5.249 1.00 97.81 81 GLY A CA 1
ATOM 592 C C . GLY A 1 81 ? 6.617 4.141 6.623 1.00 97.81 81 GLY A C 1
ATOM 593 O O . GLY A 1 81 ? 7.528 4.033 7.438 1.00 97.81 81 GLY A O 1
ATOM 594 N N . TRP A 1 82 ? 5.491 4.800 6.853 1.00 97.94 82 TRP A N 1
ATOM 595 C CA . TRP A 1 82 ? 5.084 5.307 8.151 1.00 97.94 82 TRP A CA 1
ATOM 596 C C . TRP A 1 82 ? 3.850 4.549 8.602 1.00 97.94 82 TRP A C 1
ATOM 598 O O . TRP A 1 82 ? 2.832 4.549 7.902 1.00 97.94 82 TRP A O 1
ATOM 608 N N . GLN A 1 83 ? 3.970 3.931 9.769 1.00 95.12 83 GLN A N 1
ATOM 609 C CA . GLN A 1 83 ? 2.860 3.351 10.490 1.00 95.12 83 GLN A CA 1
ATOM 610 C C . GLN A 1 83 ? 2.209 4.417 11.376 1.00 95.12 83 GLN A C 1
ATOM 612 O O . GLN A 1 83 ? 2.910 5.202 12.021 1.00 95.12 83 GLN A O 1
ATOM 617 N N . ASP A 1 84 ? 0.881 4.480 11.355 1.00 93.94 84 ASP A N 1
ATOM 618 C CA . ASP A 1 84 ? 0.052 5.398 12.150 1.00 93.94 84 ASP A CA 1
ATOM 619 C C . ASP A 1 84 ? 0.488 6.877 12.037 1.00 93.94 84 ASP A C 1
ATOM 621 O O . ASP A 1 84 ? 0.340 7.682 12.959 1.00 93.94 84 ASP A O 1
ATOM 625 N N . MET A 1 85 ? 1.106 7.223 10.896 1.00 93.31 85 MET A N 1
ATOM 626 C CA . MET A 1 85 ? 1.805 8.487 10.609 1.00 93.31 85 MET A CA 1
ATOM 627 C C . MET A 1 85 ? 2.872 8.913 11.640 1.00 93.31 85 MET A C 1
ATOM 629 O O . MET A 1 85 ? 3.293 10.071 11.647 1.00 93.31 85 MET A O 1
ATOM 633 N N . LYS A 1 86 ? 3.334 8.003 12.501 1.00 94.75 86 LYS A N 1
ATOM 634 C CA . LYS A 1 86 ? 4.257 8.297 13.611 1.00 94.75 86 LYS A CA 1
ATOM 635 C C . LYS A 1 86 ? 5.548 7.502 13.509 1.00 94.75 86 LYS A C 1
ATOM 637 O O . LYS A 1 86 ? 6.626 8.070 13.673 1.00 94.75 86 LYS A O 1
ATOM 642 N N . ASP A 1 87 ? 5.443 6.220 13.183 1.00 96.69 87 ASP A N 1
ATOM 643 C CA . ASP A 1 87 ? 6.561 5.290 13.256 1.00 96.69 87 ASP A CA 1
ATOM 644 C C . ASP A 1 87 ? 7.080 4.965 11.859 1.00 96.69 87 ASP A C 1
ATOM 646 O O . ASP A 1 87 ? 6.434 4.276 11.069 1.00 96.69 87 ASP A O 1
ATOM 650 N N . PHE A 1 88 ? 8.266 5.477 11.531 1.00 97.50 88 PHE A N 1
ATOM 651 C CA . PHE A 1 88 ? 8.940 5.111 10.291 1.00 97.50 88 PHE A CA 1
ATOM 652 C C . PHE A 1 88 ? 9.509 3.694 10.392 1.00 97.50 88 PHE A C 1
ATOM 654 O O . PHE A 1 88 ? 10.197 3.362 11.360 1.00 97.50 88 PHE A O 1
ATOM 661 N N . TYR A 1 89 ? 9.293 2.884 9.360 1.00 97.19 89 TYR A N 1
ATOM 662 C CA . TYR A 1 89 ? 9.851 1.544 9.260 1.00 97.19 89 TYR A CA 1
ATOM 663 C C . TYR A 1 89 ? 10.519 1.305 7.909 1.00 97.19 89 TYR A C 1
ATOM 665 O O . TYR A 1 89 ? 10.187 1.915 6.890 1.00 97.19 89 TYR A O 1
ATOM 673 N N . VAL A 1 90 ? 11.446 0.348 7.916 1.00 97.69 90 VAL A N 1
ATOM 674 C CA . VAL A 1 90 ? 12.021 -0.269 6.722 1.00 97.69 90 VAL A CA 1
ATOM 675 C C . VAL A 1 90 ? 12.026 -1.775 6.941 1.00 97.69 90 VAL A C 1
ATOM 677 O O . VAL A 1 90 ? 12.502 -2.253 7.972 1.00 97.69 90 VAL A O 1
ATOM 680 N N . GLY A 1 91 ? 11.497 -2.513 5.977 1.00 96.38 91 GLY A N 1
ATOM 681 C CA . GLY A 1 91 ? 11.400 -3.960 5.989 1.00 96.38 91 GLY A CA 1
ATOM 682 C C . GLY A 1 91 ? 12.032 -4.594 4.757 1.00 96.38 91 GLY A C 1
ATOM 683 O O . GLY A 1 91 ? 12.244 -3.979 3.708 1.00 96.38 91 GLY A O 1
ATOM 684 N N . PHE A 1 92 ? 12.359 -5.870 4.907 1.00 96.62 92 PHE A N 1
ATOM 685 C CA . PHE A 1 92 ? 12.880 -6.711 3.844 1.00 96.62 92 PHE A CA 1
ATOM 686 C C . PHE A 1 92 ? 12.247 -8.092 3.959 1.00 96.62 92 PHE A C 1
ATOM 688 O O . PHE A 1 92 ? 12.159 -8.652 5.052 1.00 96.62 92 PHE A O 1
ATOM 695 N N . SER A 1 93 ? 11.812 -8.653 2.832 1.00 96.06 93 SER A N 1
ATOM 696 C CA . SER A 1 93 ? 11.197 -9.977 2.797 1.00 96.06 93 SER A CA 1
ATOM 697 C C . SER A 1 93 ? 11.722 -10.831 1.648 1.00 96.06 93 SER A C 1
ATOM 699 O O . SER A 1 93 ? 11.914 -10.364 0.523 1.00 96.06 93 SER A O 1
ATOM 701 N N . ILE A 1 94 ? 11.931 -12.112 1.960 1.00 95.31 94 ILE A N 1
ATOM 702 C CA . ILE A 1 94 ? 12.270 -13.168 1.009 1.00 95.31 94 ILE A CA 1
ATOM 703 C C . ILE A 1 94 ? 11.192 -14.242 1.110 1.00 95.31 94 ILE A C 1
ATOM 705 O O . ILE A 1 94 ? 10.897 -14.744 2.193 1.00 95.31 94 ILE A O 1
ATOM 709 N N . THR A 1 95 ? 10.621 -14.607 -0.029 1.00 92.31 95 THR A N 1
ATOM 710 C CA . THR A 1 95 ? 9.659 -15.704 -0.170 1.00 92.31 95 THR A CA 1
ATOM 711 C C . THR A 1 95 ? 10.217 -16.721 -1.160 1.00 92.31 95 THR A C 1
ATOM 713 O O . THR A 1 95 ? 10.803 -16.331 -2.170 1.00 92.31 95 THR A O 1
ATOM 716 N N . LYS A 1 96 ? 10.110 -18.009 -0.810 1.00 73.56 96 LYS A N 1
ATOM 717 C CA . LYS A 1 96 ? 10.621 -19.146 -1.587 1.00 73.56 96 LYS A CA 1
ATOM 718 C C . LYS A 1 96 ? 9.535 -19.724 -2.485 1.00 73.56 96 LYS A C 1
ATOM 720 O O . LYS A 1 96 ? 8.373 -19.752 -2.025 1.00 73.56 96 LYS A O 1
#

Sequence (96 aa):
QRSAYIVGSKALPLGVRVHYGLGDGRYDGVFGGIEKTINPLGVLTGDNAFPATTLIAEYDGDDFNVGARLSLVSGVKIDAGWQDMKDFYVGFSITK

Nearest PDB structures (foldseek):
  4pr7-assembly1_A  TM=4.700E-01  e=2.511E+00  Dickeya dadantii
  2a8i-assembly1_A  TM=3.622E-01  e=2.120E+00  Homo sapiens
  7bty-assembly1_L  TM=4.563E-01  e=6.928E+00  Saccharomyces cerevisiae
  3uu2-assembly1_C  TM=4.274E-01  e=8.205E+00  Salmonella enterica subsp. enterica serovar Typhimurium

Solvent-accessible surface area (backbone atoms only — not comparable to full-atom values): 5159 Å² total; per-residue (Å²): 138,85,63,58,70,51,75,52,74,47,82,48,79,87,47,27,35,41,37,41,32,42,32,34,76,86,28,53,43,57,27,36,34,41,37,39,45,48,67,56,69,26,88,81,70,81,47,92,51,66,57,35,33,31,40,38,41,34,34,49,48,87,42,46,32,42,34,41,34,38,40,72,50,95,44,35,37,40,36,38,34,29,45,65,74,72,46,76,51,76,50,74,48,78,56,134

Foldseek 3Di:
DDKDKDKDKDDDPQQKIKMKMAIDDQQHGIKIKMKHWDCDPCVVVVDPPAFTKIWMWIDSNDAIKTKMKGDPDVQWIWMWIDDSVPDTDIDITGDD